Protein AF-A0A3B8P682-F1 (afdb_monomer_lite)

Sequence (96 aa):
MTAPAELSPTLQLACDLIRRPSVTPIDADCQAQMMNRLGAVGFQLEPMRIEDVDNFWATHGDQDGPVLCFAGHTDVVPTGPVQQWQHEPFEALIDA

Radius of gyration: 16.56 Å; chains: 1; bounding box: 50×31×44 Å

Structure (mmCIF, N/CA/C/O backbone):
data_AF-A0A3B8P682-F1
#
_entry.id   AF-A0A3B8P682-F1
#
loop_
_atom_site.group_PDB
_atom_site.id
_atom_site.type_symbol
_atom_site.label_atom_id
_atom_site.label_alt_id
_atom_site.label_comp_id
_atom_site.label_asym_id
_atom_site.label_entity_id
_atom_site.label_seq_id
_atom_site.pdbx_PDB_ins_code
_atom_site.Cartn_x
_atom_site.Cartn_y
_atom_site.Cartn_z
_atom_site.occupancy
_atom_site.B_iso_or_equiv
_atom_site.auth_seq_id
_atom_site.auth_comp_id
_atom_site.auth_asym_id
_atom_site.auth_atom_id
_atom_site.pdbx_PDB_model_num
ATOM 1 N N . MET A 1 1 ? -31.204 12.389 0.618 1.00 38.22 1 MET A N 1
ATOM 2 C CA . MET A 1 1 ? -29.967 11.686 1.011 1.00 38.22 1 MET A CA 1
ATOM 3 C C . MET A 1 1 ? -28.935 12.044 -0.037 1.00 38.22 1 MET A C 1
ATOM 5 O O . MET A 1 1 ? -29.098 11.649 -1.183 1.00 38.22 1 MET A O 1
ATOM 9 N N . THR A 1 2 ? -28.001 12.931 0.291 1.00 38.75 2 THR A N 1
ATOM 10 C CA . THR A 1 2 ? -26.892 13.298 -0.599 1.00 38.75 2 THR A CA 1
ATOM 11 C C . THR A 1 2 ? -26.027 12.062 -0.803 1.00 38.75 2 THR A C 1
ATOM 13 O O . THR A 1 2 ? -25.658 11.417 0.177 1.00 38.75 2 THR A O 1
ATOM 16 N N . ALA A 1 3 ? -25.760 11.698 -2.058 1.00 45.72 3 ALA A N 1
ATOM 17 C CA . ALA A 1 3 ? -24.751 10.690 -2.357 1.00 45.72 3 ALA A CA 1
ATOM 18 C C . ALA A 1 3 ? -23.437 11.102 -1.665 1.00 45.72 3 ALA A C 1
ATOM 20 O O . ALA A 1 3 ? -23.132 12.302 -1.661 1.00 45.72 3 ALA A O 1
ATOM 21 N N . PRO A 1 4 ? -22.696 10.173 -1.038 1.00 56.16 4 PRO A N 1
ATOM 22 C CA . PRO A 1 4 ? -21.381 10.503 -0.508 1.00 56.16 4 PRO A CA 1
ATOM 23 C C . PRO A 1 4 ? -20.534 11.087 -1.644 1.00 56.16 4 PRO A C 1
ATOM 25 O O . PRO A 1 4 ? -20.598 10.603 -2.776 1.00 56.16 4 PRO A O 1
ATOM 28 N N . ALA A 1 5 ? -19.799 12.164 -1.361 1.00 68.38 5 ALA A N 1
ATOM 29 C CA . ALA A 1 5 ? -18.849 12.713 -2.318 1.00 68.38 5 ALA A CA 1
ATOM 30 C C . ALA A 1 5 ? -17.870 11.601 -2.721 1.00 68.38 5 ALA A C 1
ATOM 32 O O . ALA A 1 5 ? -17.340 10.908 -1.851 1.00 68.38 5 ALA A O 1
ATOM 33 N N . GLU A 1 6 ? -17.666 11.399 -4.023 1.00 86.00 6 GLU A N 1
ATOM 34 C CA . GLU A 1 6 ? -16.709 10.397 -4.490 1.00 86.00 6 GLU A CA 1
ATOM 35 C C . GLU A 1 6 ? -15.312 10.738 -3.956 1.00 86.00 6 GLU A C 1
ATOM 37 O O . GLU A 1 6 ? -14.832 11.867 -4.096 1.00 86.00 6 GLU A O 1
ATOM 42 N N . LEU A 1 7 ? -14.663 9.763 -3.314 1.00 92.88 7 LEU A N 1
ATOM 43 C CA . LEU A 1 7 ? -13.296 9.924 -2.834 1.00 92.88 7 LEU A CA 1
ATOM 44 C C . LEU A 1 7 ? -12.355 10.089 -4.031 1.00 92.88 7 LEU A C 1
ATOM 46 O O . LEU A 1 7 ? -12.514 9.438 -5.065 1.00 92.88 7 LEU A O 1
ATOM 50 N N . SER A 1 8 ? -11.323 10.922 -3.879 1.00 95.94 8 SER A N 1
ATOM 51 C CA . SER A 1 8 ? -10.251 10.963 -4.876 1.00 95.94 8 SER A CA 1
ATOM 52 C C . SER A 1 8 ? -9.579 9.583 -4.986 1.00 95.94 8 SER A C 1
ATOM 54 O O . SER A 1 8 ? -9.546 8.841 -4.000 1.00 95.94 8 SER A O 1
ATOM 56 N N . PRO A 1 9 ? -8.973 9.224 -6.134 1.00 95.31 9 PRO A N 1
ATOM 57 C CA . PRO A 1 9 ? -8.317 7.923 -6.291 1.00 95.31 9 PRO A CA 1
ATOM 58 C C . PRO A 1 9 ? -7.243 7.629 -5.233 1.00 95.31 9 PRO A C 1
ATOM 60 O O . PRO A 1 9 ? -7.057 6.471 -4.855 1.00 95.31 9 PRO A O 1
ATOM 63 N N . THR A 1 10 ? -6.552 8.671 -4.756 1.00 96.69 10 THR A N 1
ATOM 64 C CA . THR A 1 10 ? -5.553 8.583 -3.683 1.00 96.69 10 THR A CA 1
ATOM 65 C C . THR A 1 10 ? -6.207 8.305 -2.336 1.00 96.69 10 THR A C 1
ATOM 67 O O . THR A 1 10 ? -5.759 7.418 -1.616 1.00 96.69 10 THR A O 1
ATOM 70 N N . LEU A 1 11 ? -7.280 9.028 -2.005 1.00 97.06 11 LEU A N 1
ATOM 71 C CA . LEU A 1 11 ? -7.987 8.851 -0.739 1.00 97.06 11 LEU A CA 1
ATOM 72 C C . LEU A 1 11 ? -8.691 7.492 -0.681 1.00 97.06 11 LEU A C 1
ATOM 74 O O . LEU A 1 11 ? -8.619 6.814 0.336 1.00 97.06 11 LEU A O 1
ATOM 78 N N . GLN A 1 12 ? -9.272 7.046 -1.798 1.00 96.81 12 GLN A N 1
ATOM 79 C CA . GLN A 1 12 ? -9.833 5.704 -1.915 1.00 96.81 12 GLN A CA 1
ATOM 80 C C . GLN A 1 12 ? -8.772 4.628 -1.652 1.00 96.81 12 GLN A C 1
ATOM 82 O O . GLN A 1 12 ? -9.012 3.728 -0.855 1.00 96.81 12 GLN A O 1
ATOM 87 N N . LEU A 1 13 ? -7.586 4.733 -2.271 1.00 97.75 13 LEU A N 1
ATOM 88 C CA . LEU A 1 13 ? -6.499 3.775 -2.040 1.00 97.75 13 LEU A CA 1
ATOM 89 C C . LEU A 1 13 ? -6.034 3.787 -0.578 1.00 97.75 13 LEU A C 1
ATOM 91 O O . LEU A 1 13 ? -5.828 2.723 -0.006 1.00 97.75 13 LEU A O 1
ATOM 95 N N . ALA A 1 14 ? -5.901 4.967 0.032 1.00 98.19 14 ALA A N 1
ATOM 96 C CA . ALA A 1 14 ? -5.539 5.078 1.441 1.00 98.19 14 ALA A CA 1
ATOM 97 C C . ALA A 1 14 ? -6.575 4.390 2.344 1.00 98.19 14 ALA A C 1
ATOM 99 O O . ALA A 1 14 ? -6.202 3.591 3.198 1.00 98.19 14 ALA A O 1
ATOM 100 N N . CYS A 1 15 ? -7.871 4.629 2.119 1.00 97.69 15 CYS A N 1
ATOM 101 C CA . CYS A 1 15 ? -8.934 3.968 2.872 1.00 97.69 15 CYS A CA 1
ATOM 102 C C . CYS A 1 15 ? -8.936 2.446 2.672 1.00 97.69 15 CYS A C 1
ATOM 104 O O . CYS A 1 15 ? -9.108 1.707 3.637 1.00 97.69 15 CYS A O 1
ATOM 106 N N . ASP A 1 16 ? -8.738 1.967 1.442 1.00 97.88 16 ASP A N 1
ATOM 107 C CA . ASP A 1 16 ? -8.680 0.531 1.151 1.00 97.88 16 ASP A CA 1
ATOM 108 C C . ASP A 1 16 ? -7.496 -0.154 1.848 1.00 97.88 16 ASP A C 1
ATOM 110 O O . ASP A 1 16 ? -7.624 -1.301 2.272 1.00 97.88 16 ASP A O 1
ATOM 114 N N . LEU A 1 17 ? -6.358 0.540 1.973 1.00 98.56 17 LEU A N 1
ATOM 115 C CA . LEU A 1 17 ? -5.184 0.041 2.689 1.00 98.56 17 LEU A CA 1
ATOM 116 C C . LEU A 1 17 ? -5.391 0.068 4.209 1.00 98.56 17 LEU A C 1
ATOM 118 O O . LEU A 1 17 ? -5.118 -0.927 4.865 1.00 98.56 17 LEU A O 1
ATOM 122 N N . ILE A 1 18 ? -5.952 1.147 4.771 1.00 98.56 18 ILE A N 1
ATOM 123 C CA . ILE A 1 18 ? -6.249 1.247 6.215 1.00 98.56 18 ILE A CA 1
ATOM 124 C C . ILE A 1 18 ? -7.237 0.162 6.666 1.00 98.56 18 ILE A C 1
ATOM 126 O O . ILE A 1 18 ? -7.150 -0.320 7.790 1.00 98.56 18 ILE A O 1
ATOM 130 N N . ARG A 1 19 ? -8.165 -0.264 5.800 1.00 98.19 19 ARG A N 1
ATOM 131 C CA . ARG A 1 19 ? -9.135 -1.327 6.126 1.00 98.19 19 ARG A CA 1
ATOM 132 C C . ARG A 1 19 ? -8.536 -2.722 6.260 1.00 98.19 19 ARG A C 1
ATOM 134 O O . ARG A 1 19 ? -9.243 -3.660 6.630 1.00 98.19 19 ARG A O 1
ATOM 141 N N . ARG A 1 20 ? -7.254 -2.880 5.952 1.00 98.31 20 ARG A N 1
ATOM 142 C CA . ARG A 1 20 ? -6.541 -4.148 6.046 1.00 98.31 20 ARG A CA 1
ATOM 143 C C . ARG A 1 20 ? -5.772 -4.160 7.365 1.00 98.31 20 ARG A C 1
ATOM 145 O O . ARG A 1 20 ? -4.890 -3.326 7.546 1.00 98.31 20 ARG A O 1
ATOM 152 N N . PRO A 1 21 ? -6.078 -5.079 8.297 1.00 97.81 21 PRO A N 1
ATOM 153 C CA . PRO A 1 21 ? -5.380 -5.169 9.575 1.00 97.81 21 PRO A CA 1
ATOM 154 C C . PRO A 1 21 ? -3.998 -5.821 9.393 1.00 97.81 21 PRO A C 1
ATOM 156 O O . PRO A 1 21 ? -3.759 -6.939 9.850 1.00 97.81 21 PRO A O 1
ATOM 159 N N . SER A 1 22 ? -3.092 -5.132 8.700 1.00 98.19 22 SER A N 1
ATOM 160 C CA . SER A 1 22 ? -1.744 -5.583 8.343 1.00 98.19 22 SER A CA 1
ATOM 161 C C . SER A 1 22 ? -0.767 -5.500 9.523 1.00 98.19 22 SER A C 1
ATOM 163 O O . SER A 1 22 ? 0.288 -4.885 9.448 1.00 98.19 22 SER A O 1
ATOM 165 N N . VAL A 1 23 ? -1.112 -6.068 10.679 1.00 97.81 23 VAL A N 1
ATOM 166 C CA . VAL A 1 23 ? -0.198 -6.050 11.833 1.00 97.81 23 VAL A CA 1
ATOM 167 C C . VAL A 1 23 ? 1.018 -6.932 11.539 1.00 97.81 23 VAL A C 1
ATOM 169 O O . VAL A 1 23 ? 0.844 -8.088 11.152 1.00 97.81 23 VAL A O 1
ATOM 172 N N . THR A 1 24 ? 2.237 -6.417 11.744 1.00 95.88 24 THR A N 1
ATOM 173 C CA . THR A 1 24 ? 3.498 -7.128 11.453 1.00 95.88 24 THR A CA 1
ATOM 174 C C . THR A 1 24 ? 3.469 -8.590 11.945 1.00 95.88 24 THR A C 1
ATOM 176 O O . THR A 1 24 ? 3.124 -8.820 13.110 1.00 95.88 24 THR A O 1
ATOM 179 N N . PRO A 1 25 ? 3.860 -9.591 11.124 1.00 95.12 25 PRO A N 1
ATOM 180 C CA . PRO A 1 25 ? 4.395 -9.508 9.755 1.00 95.12 25 PRO A CA 1
ATOM 181 C C . PRO A 1 25 ? 3.330 -9.674 8.647 1.00 95.12 25 PRO A C 1
ATOM 183 O O . PRO A 1 25 ? 3.661 -9.995 7.509 1.00 95.12 25 PRO A O 1
ATOM 186 N N . ILE A 1 26 ? 2.045 -9.533 8.972 1.00 96.06 26 ILE A N 1
ATOM 187 C CA . ILE A 1 26 ? 0.936 -9.861 8.071 1.00 96.06 26 ILE A CA 1
ATOM 188 C C . ILE A 1 26 ? 0.714 -8.718 7.074 1.00 96.06 26 ILE A C 1
ATOM 190 O O . ILE A 1 26 ? 0.403 -7.604 7.478 1.00 96.06 26 ILE A O 1
ATOM 194 N N . ASP A 1 27 ? 0.784 -9.000 5.770 1.00 97.69 27 ASP A N 1
ATOM 195 C CA . ASP A 1 27 ? 0.526 -7.994 4.726 1.00 97.69 27 ASP A CA 1
ATOM 196 C C . ASP A 1 27 ? -0.964 -7.634 4.563 1.00 97.69 27 ASP A C 1
ATOM 198 O O . ASP A 1 27 ? -1.302 -6.521 4.167 1.00 97.69 27 ASP A O 1
ATOM 202 N N . ALA A 1 28 ? -1.869 -8.576 4.857 1.00 97.88 28 ALA A N 1
ATOM 203 C CA . ALA A 1 28 ? -3.318 -8.432 4.657 1.00 97.88 28 ALA A CA 1
ATOM 204 C C . ALA A 1 28 ? -3.697 -7.997 3.216 1.00 97.88 28 ALA A C 1
ATOM 206 O O . ALA A 1 28 ? -4.574 -7.155 2.989 1.00 97.88 28 ALA A O 1
ATOM 207 N N . ASP A 1 29 ? -3.020 -8.595 2.228 1.00 97.75 29 ASP A N 1
ATOM 208 C CA . ASP A 1 29 ? -3.176 -8.381 0.783 1.00 97.75 29 ASP A CA 1
ATOM 209 C C . ASP A 1 29 ? -2.869 -6.943 0.296 1.00 97.75 29 ASP A C 1
ATOM 211 O O . ASP A 1 29 ? -3.205 -6.593 -0.847 1.00 97.75 29 ASP A O 1
ATOM 215 N N . CYS A 1 30 ? -2.292 -6.077 1.138 1.00 98.62 30 CYS A N 1
ATOM 216 C CA . CYS A 1 30 ? -1.911 -4.709 0.776 1.00 98.62 30 CYS A CA 1
ATOM 217 C C . CYS A 1 30 ? -1.007 -4.696 -0.464 1.00 98.62 30 CYS A C 1
ATOM 219 O O . CYS A 1 30 ? -1.283 -3.980 -1.433 1.00 98.62 30 CYS A O 1
ATOM 221 N N . GLN A 1 31 ? 0.029 -5.536 -0.481 1.00 98.44 31 GLN A N 1
ATOM 222 C CA . GLN A 1 31 ? 0.963 -5.634 -1.600 1.00 98.44 31 GLN A CA 1
ATOM 223 C C . GLN A 1 31 ? 0.284 -6.161 -2.858 1.00 98.44 31 GLN A C 1
ATOM 225 O O . GLN A 1 31 ? 0.548 -5.648 -3.943 1.00 98.44 31 GLN A O 1
ATOM 230 N N . ALA A 1 32 ? -0.652 -7.107 -2.742 1.00 98.06 32 ALA A N 1
ATOM 231 C CA . ALA A 1 32 ? -1.426 -7.580 -3.888 1.00 98.06 32 ALA A CA 1
ATOM 232 C C . ALA A 1 32 ? -2.241 -6.440 -4.533 1.00 98.06 32 ALA A C 1
ATOM 234 O O . ALA A 1 32 ? -2.258 -6.302 -5.758 1.00 98.06 32 ALA A O 1
ATOM 235 N N . GLN A 1 33 ? -2.866 -5.565 -3.733 1.00 98.19 33 GLN A N 1
ATOM 236 C CA . GLN A 1 33 ? -3.575 -4.388 -4.254 1.00 98.19 33 GLN A CA 1
ATOM 237 C C . GLN A 1 33 ? -2.629 -3.398 -4.943 1.00 98.19 33 GLN A C 1
ATOM 239 O O . GLN A 1 33 ? -2.955 -2.884 -6.019 1.00 98.19 33 GLN A O 1
ATOM 244 N N . MET A 1 34 ? -1.472 -3.128 -4.336 1.00 98.38 34 MET A N 1
ATOM 245 C CA . MET A 1 34 ? -0.465 -2.222 -4.893 1.00 98.38 34 MET A CA 1
ATOM 246 C C . MET A 1 34 ? 0.100 -2.762 -6.209 1.00 98.38 34 MET A C 1
ATOM 248 O O . MET A 1 34 ? 0.104 -2.048 -7.212 1.00 98.38 34 MET A O 1
ATOM 252 N N . MET A 1 35 ? 0.492 -4.036 -6.235 1.00 98.50 35 MET A N 1
ATOM 253 C CA . MET A 1 35 ? 0.998 -4.725 -7.420 1.00 98.50 35 MET A CA 1
ATOM 254 C C . MET A 1 35 ? -0.027 -4.732 -8.556 1.00 98.50 35 MET A C 1
ATOM 256 O O . MET A 1 35 ? 0.324 -4.390 -9.680 1.00 98.50 35 MET A O 1
ATOM 260 N N . ASN A 1 36 ? -1.306 -5.007 -8.277 1.00 98.25 36 ASN A N 1
ATOM 261 C CA . ASN A 1 36 ? -2.360 -4.954 -9.296 1.00 98.25 36 ASN A CA 1
ATOM 262 C C . ASN A 1 36 ? -2.481 -3.562 -9.940 1.00 98.25 36 ASN A C 1
ATOM 264 O O . ASN A 1 36 ? -2.609 -3.449 -11.159 1.00 98.25 36 ASN A O 1
ATOM 268 N N . ARG A 1 37 ? -2.412 -2.492 -9.137 1.00 98.06 37 ARG A N 1
ATOM 269 C CA . ARG A 1 37 ? -2.464 -1.111 -9.646 1.00 98.06 37 ARG A CA 1
ATOM 270 C C . ARG A 1 37 ? -1.223 -0.740 -10.455 1.00 98.06 37 ARG A C 1
ATOM 272 O O . ARG A 1 37 ? -1.360 -0.119 -11.504 1.00 98.06 37 ARG A O 1
ATOM 279 N N . LEU A 1 38 ? -0.037 -1.117 -9.984 1.00 98.56 38 LEU A N 1
ATOM 280 C CA . LEU A 1 38 ? 1.230 -0.841 -10.666 1.00 98.56 38 LEU A CA 1
ATOM 281 C C . LEU A 1 38 ? 1.347 -1.629 -11.980 1.00 98.56 38 LEU A C 1
ATOM 283 O O . LEU A 1 38 ? 1.694 -1.059 -13.013 1.00 98.56 38 LEU A O 1
ATOM 287 N N . GLY A 1 39 ? 0.980 -2.912 -11.976 1.00 98.44 39 GLY A N 1
ATOM 288 C CA . GLY A 1 39 ? 0.966 -3.752 -13.175 1.00 98.44 39 GLY A CA 1
ATOM 289 C C . GLY A 1 39 ? 0.004 -3.233 -14.247 1.00 98.44 39 GLY A C 1
ATOM 290 O O . GLY A 1 39 ? 0.341 -3.234 -15.429 1.00 98.44 39 GLY A O 1
ATOM 291 N N . ALA A 1 40 ? -1.153 -2.691 -13.847 1.00 98.31 40 ALA A N 1
ATOM 292 C CA . ALA A 1 40 ? -2.113 -2.084 -14.773 1.00 98.31 40 ALA A CA 1
ATOM 293 C C . ALA A 1 40 ? -1.561 -0.860 -15.531 1.00 98.31 40 ALA A C 1
ATOM 295 O O . ALA A 1 40 ? -2.091 -0.512 -16.585 1.00 98.31 40 ALA A O 1
ATOM 296 N N . VAL A 1 41 ? -0.501 -0.222 -15.022 1.00 97.88 41 VAL A N 1
ATOM 297 C CA . VAL A 1 41 ? 0.179 0.912 -15.672 1.00 97.88 41 VAL A CA 1
ATOM 298 C C . VAL A 1 41 ? 1.583 0.555 -16.174 1.00 97.88 41 VAL A C 1
ATOM 300 O O . VAL A 1 41 ? 2.385 1.444 -16.436 1.00 97.88 41 VAL A O 1
ATOM 303 N N . GLY A 1 42 ? 1.871 -0.739 -16.347 1.00 97.69 42 GLY A N 1
ATOM 304 C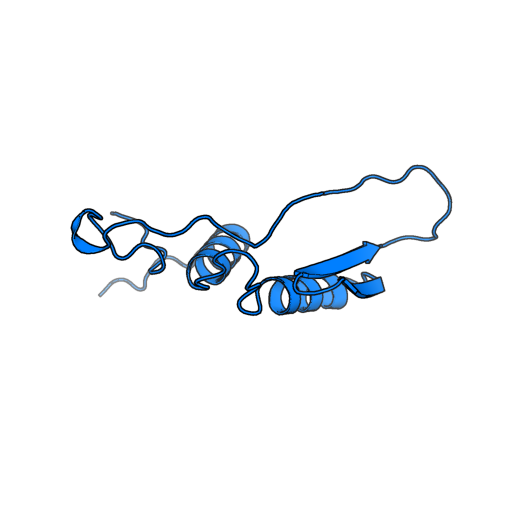 CA . GLY A 1 42 ? 3.057 -1.221 -17.059 1.00 97.69 42 GLY A CA 1
ATOM 305 C C . GLY A 1 42 ? 4.293 -1.482 -16.199 1.00 97.69 42 GLY A C 1
ATOM 306 O O . GLY A 1 42 ? 5.370 -1.684 -16.757 1.00 97.69 42 GLY A O 1
ATOM 307 N N . PHE A 1 43 ? 4.182 -1.484 -14.866 1.00 98.25 43 PHE A N 1
ATOM 308 C CA . PHE A 1 43 ? 5.307 -1.898 -14.025 1.00 98.25 43 PHE A CA 1
ATOM 309 C C . PHE A 1 43 ? 5.565 -3.405 -14.160 1.00 98.25 43 PHE A C 1
ATOM 311 O O . PHE A 1 43 ? 4.638 -4.215 -14.128 1.00 98.25 43 PHE A O 1
ATOM 318 N N . GLN A 1 44 ? 6.840 -3.776 -14.250 1.00 97.69 44 GLN A N 1
ATOM 319 C CA . GLN A 1 44 ? 7.335 -5.131 -14.023 1.00 97.69 44 GLN A CA 1
ATOM 320 C C . GLN A 1 44 ? 7.307 -5.401 -12.517 1.00 97.69 44 GLN A C 1
ATOM 322 O O . GLN A 1 44 ? 7.783 -4.570 -11.741 1.00 97.69 44 GLN A O 1
ATOM 327 N N . LEU A 1 45 ? 6.748 -6.537 -12.106 1.00 98.44 45 LEU A N 1
ATOM 328 C CA . LEU A 1 45 ? 6.513 -6.874 -10.703 1.00 98.44 45 LEU A CA 1
ATOM 329 C C . LEU A 1 45 ? 7.337 -8.101 -10.315 1.00 98.44 45 LEU A C 1
ATOM 331 O O . LEU A 1 45 ? 7.222 -9.149 -10.948 1.00 98.44 45 LEU A O 1
ATOM 335 N N . GLU A 1 46 ? 8.115 -7.980 -9.247 1.00 98.25 46 GLU A N 1
ATOM 336 C CA . GLU A 1 46 ? 8.912 -9.055 -8.660 1.00 98.25 46 GLU A CA 1
ATOM 337 C C . GLU A 1 46 ? 8.507 -9.243 -7.187 1.00 98.25 46 GLU A C 1
ATOM 339 O O . GLU A 1 46 ? 8.984 -8.516 -6.311 1.00 98.25 46 GLU A O 1
ATOM 344 N N . PRO A 1 47 ? 7.591 -10.182 -6.886 1.00 98.12 47 PRO A N 1
ATOM 345 C CA . PRO A 1 47 ? 7.268 -10.556 -5.512 1.00 98.12 47 PRO A CA 1
ATOM 346 C C . PRO A 1 47 ? 8.454 -11.263 -4.841 1.00 98.12 47 PRO A C 1
ATOM 348 O O . PRO A 1 47 ? 9.054 -12.170 -5.416 1.00 98.12 47 PRO A O 1
ATOM 351 N N . MET A 1 48 ? 8.758 -10.886 -3.602 1.00 97.94 48 MET A N 1
ATOM 352 C CA . MET A 1 48 ? 9.897 -11.373 -2.823 1.00 97.94 48 MET A CA 1
ATOM 353 C C . MET A 1 48 ? 9.458 -11.738 -1.400 1.00 97.94 48 MET A C 1
ATOM 355 O O . MET A 1 48 ? 9.422 -10.904 -0.494 1.00 97.94 48 MET A O 1
ATOM 359 N N . ARG A 1 49 ? 9.149 -13.016 -1.184 1.00 96.62 49 ARG A N 1
ATOM 360 C CA . ARG A 1 49 ? 8.903 -13.568 0.153 1.00 96.62 49 ARG A CA 1
ATOM 361 C C . ARG A 1 49 ? 10.235 -13.913 0.817 1.00 96.62 49 ARG A C 1
ATOM 363 O O . ARG A 1 49 ? 10.977 -14.741 0.288 1.00 96.62 49 ARG A O 1
ATOM 370 N N . ILE A 1 50 ? 10.519 -13.323 1.977 1.00 97.06 50 ILE A N 1
ATOM 371 C CA . ILE A 1 50 ? 11.704 -13.636 2.787 1.00 97.06 50 ILE A CA 1
ATOM 372 C C . ILE A 1 50 ? 11.218 -14.022 4.179 1.00 97.06 50 ILE A C 1
ATOM 374 O O . ILE A 1 50 ? 10.641 -13.198 4.882 1.00 97.06 50 ILE A O 1
ATOM 378 N N . GLU A 1 51 ? 11.448 -15.279 4.561 1.00 95.62 51 GLU A N 1
ATOM 379 C CA . GLU A 1 51 ? 10.905 -15.854 5.797 1.00 95.62 51 GLU A CA 1
ATOM 380 C C . GLU A 1 51 ? 9.389 -15.595 5.908 1.00 95.62 51 GLU A C 1
ATOM 382 O O . GLU A 1 51 ? 8.619 -16.011 5.034 1.00 95.62 51 GLU A O 1
ATOM 387 N N . ASP A 1 52 ? 8.976 -14.886 6.962 1.00 94.69 52 ASP A N 1
ATOM 388 C CA . ASP A 1 52 ? 7.585 -14.588 7.260 1.00 94.69 52 ASP A CA 1
ATOM 389 C C . ASP A 1 52 ? 7.093 -13.244 6.696 1.00 94.69 52 ASP A C 1
ATOM 391 O O . ASP A 1 52 ? 5.936 -12.881 6.924 1.00 94.69 52 ASP A O 1
ATOM 395 N N . VAL A 1 53 ? 7.921 -12.534 5.919 1.00 96.56 53 VAL A N 1
ATOM 396 C CA . VAL A 1 53 ? 7.642 -11.181 5.415 1.00 96.56 53 VAL A CA 1
ATOM 397 C C . VAL A 1 53 ? 7.461 -11.168 3.895 1.00 96.56 53 VAL A C 1
ATOM 399 O O . VAL A 1 53 ? 8.308 -11.652 3.136 1.00 96.56 53 VAL A O 1
ATOM 402 N N . ASP A 1 54 ? 6.351 -10.580 3.450 1.00 97.56 54 ASP A N 1
ATOM 403 C CA . ASP A 1 54 ? 6.090 -10.294 2.040 1.00 97.56 54 ASP A CA 1
ATOM 404 C C . ASP A 1 54 ? 6.762 -8.981 1.644 1.00 97.56 54 ASP A C 1
ATOM 406 O O . ASP A 1 54 ? 6.684 -7.990 2.368 1.00 97.56 54 ASP A O 1
ATOM 410 N N . ASN A 1 55 ? 7.418 -8.967 0.489 1.00 98.25 55 ASN A N 1
ATOM 411 C CA . ASN A 1 55 ? 7.964 -7.768 -0.134 1.00 98.25 55 ASN A CA 1
ATOM 412 C C . ASN A 1 55 ? 7.666 -7.829 -1.634 1.00 98.25 55 ASN A C 1
ATOM 414 O O . ASN A 1 55 ? 7.434 -8.905 -2.191 1.00 98.25 55 ASN A O 1
ATOM 418 N N . PHE A 1 56 ? 7.764 -6.700 -2.329 1.00 98.50 56 PHE A N 1
ATOM 419 C CA . PHE A 1 56 ? 7.827 -6.699 -3.786 1.00 98.50 56 PHE A CA 1
ATOM 420 C C . PHE A 1 56 ? 8.722 -5.573 -4.294 1.00 98.50 56 PHE A C 1
ATOM 422 O O . PHE A 1 56 ? 8.860 -4.523 -3.666 1.00 98.50 56 PHE A O 1
ATOM 429 N N . TRP A 1 57 ? 9.311 -5.796 -5.462 1.00 98.31 57 TRP A N 1
ATOM 430 C CA . TRP A 1 57 ? 10.032 -4.795 -6.227 1.00 98.31 57 TRP A CA 1
ATOM 431 C C . TRP A 1 57 ? 9.263 -4.527 -7.518 1.00 98.31 57 TRP A C 1
ATOM 433 O O . TRP A 1 57 ? 8.938 -5.450 -8.262 1.00 98.31 5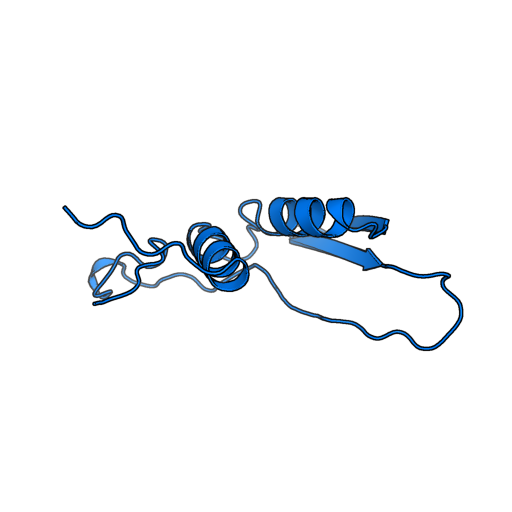7 TRP A O 1
ATOM 443 N N . ALA A 1 58 ? 8.913 -3.265 -7.765 1.00 98.25 58 ALA A N 1
ATOM 444 C CA . ALA A 1 58 ? 8.191 -2.858 -8.965 1.00 98.25 58 ALA A CA 1
ATOM 445 C C . ALA A 1 58 ? 9.019 -1.844 -9.752 1.00 98.25 58 ALA A C 1
ATOM 447 O O . ALA A 1 58 ? 9.411 -0.808 -9.216 1.00 98.25 58 ALA A O 1
ATOM 448 N N . THR A 1 59 ? 9.253 -2.115 -11.035 1.00 97.12 59 THR A N 1
ATOM 449 C CA . THR A 1 59 ? 10.071 -1.258 -11.909 1.00 97.12 59 THR A CA 1
ATOM 450 C C . THR A 1 59 ? 9.335 -0.865 -13.177 1.00 97.12 59 THR A C 1
ATOM 452 O O . THR A 1 59 ? 8.499 -1.610 -13.676 1.00 97.12 59 THR A O 1
ATOM 455 N N . HIS A 1 60 ? 9.644 0.314 -13.713 1.00 96.25 60 HIS A N 1
ATOM 456 C CA . HIS A 1 60 ? 9.080 0.813 -14.964 1.00 96.25 60 HIS A CA 1
ATOM 457 C C . HIS A 1 60 ? 10.138 1.625 -15.726 1.00 96.25 60 HIS A C 1
ATOM 459 O O . HIS A 1 60 ? 10.793 2.481 -15.131 1.00 96.25 60 HIS A O 1
ATOM 465 N N . GLY A 1 61 ? 10.277 1.387 -17.035 1.00 93.50 61 GLY A N 1
ATOM 466 C CA . GLY A 1 61 ? 11.277 2.015 -17.913 1.00 93.50 61 GLY A CA 1
ATOM 467 C C . GLY A 1 61 ? 12.329 1.033 -18.446 1.00 93.50 61 GLY A C 1
ATOM 468 O O . GLY A 1 61 ? 12.311 -0.150 -18.113 1.00 93.50 61 GLY A O 1
ATOM 469 N N . ASP A 1 62 ? 13.259 1.538 -19.258 1.00 86.38 62 ASP A N 1
ATOM 470 C CA . ASP A 1 62 ? 14.170 0.726 -20.089 1.00 86.38 62 ASP A CA 1
ATOM 471 C C . ASP A 1 62 ? 15.425 0.216 -19.350 1.00 86.38 62 ASP A C 1
ATOM 473 O O . ASP A 1 62 ? 16.391 -0.201 -19.977 1.00 86.38 62 ASP A O 1
ATOM 477 N N . GLN A 1 63 ? 15.428 0.263 -18.012 1.00 80.75 63 GLN A N 1
ATOM 478 C CA . GLN A 1 63 ? 16.536 -0.141 -17.124 1.00 80.75 63 GLN A CA 1
ATOM 479 C C . GLN A 1 63 ? 17.886 0.581 -17.343 1.00 80.75 63 GLN A C 1
ATOM 481 O O . GLN A 1 63 ? 18.834 0.333 -16.600 1.00 80.75 63 GLN A O 1
ATOM 486 N N . ASP A 1 64 ? 17.949 1.538 -18.271 1.00 86.31 64 ASP A N 1
ATOM 487 C CA . ASP A 1 64 ? 19.093 2.412 -18.519 1.00 86.31 64 ASP A CA 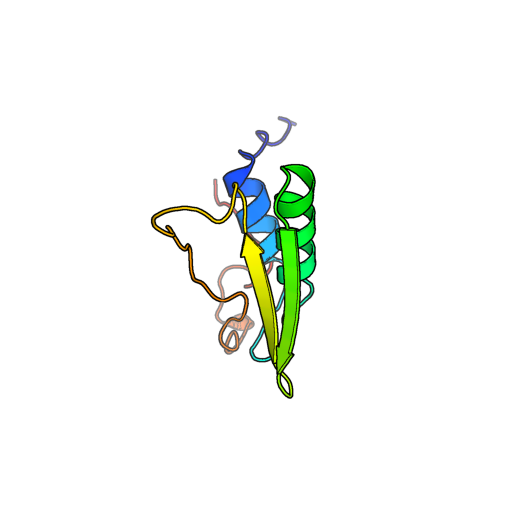1
ATOM 488 C C . ASP A 1 64 ? 18.894 3.785 -17.853 1.00 86.31 64 ASP A C 1
ATOM 490 O O . ASP A 1 64 ? 18.014 4.562 -18.226 1.00 86.31 64 ASP A O 1
ATOM 494 N N . GLY A 1 65 ? 19.742 4.114 -16.872 1.00 88.56 65 GLY A N 1
ATOM 495 C CA . GLY A 1 65 ? 19.797 5.442 -16.253 1.00 88.56 65 GLY A CA 1
ATOM 496 C C . GLY A 1 65 ? 19.608 5.456 -14.730 1.00 88.56 65 GLY A C 1
ATOM 497 O O . GLY A 1 65 ? 19.699 4.422 -14.069 1.00 88.56 65 GLY A O 1
ATOM 498 N N . PRO A 1 66 ? 19.414 6.648 -14.136 1.00 94.25 66 PRO A N 1
ATOM 499 C CA . PRO A 1 66 ? 19.250 6.783 -12.694 1.00 94.25 66 PRO A CA 1
ATOM 500 C C . PRO A 1 66 ? 17.913 6.198 -12.225 1.00 94.25 66 PRO A C 1
ATOM 502 O O . PRO A 1 66 ? 16.871 6.425 -12.835 1.00 94.25 66 PRO A O 1
ATOM 505 N N . VAL A 1 67 ? 17.938 5.498 -11.090 1.00 95.56 67 VAL A N 1
ATOM 506 C CA . VAL A 1 67 ? 16.744 4.912 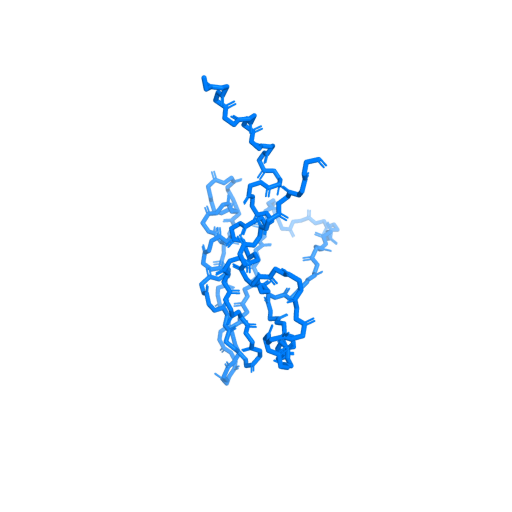-10.469 1.00 95.56 67 VAL A CA 1
ATOM 507 C C . VAL A 1 67 ? 16.174 5.873 -9.428 1.00 95.56 67 VAL A C 1
ATOM 509 O O . VAL A 1 67 ? 16.846 6.213 -8.454 1.00 95.56 67 VAL A O 1
ATOM 512 N N . LEU A 1 68 ? 14.914 6.273 -9.608 1.00 96.62 68 LEU A N 1
ATOM 513 C CA . LEU A 1 68 ? 14.104 6.879 -8.553 1.00 96.62 68 LEU A CA 1
ATOM 514 C C . LEU A 1 68 ? 13.263 5.780 -7.894 1.00 96.62 68 LEU A C 1
ATOM 516 O O . LEU A 1 68 ? 12.466 5.132 -8.567 1.00 96.62 68 LEU A O 1
ATOM 520 N N . CYS A 1 69 ? 13.429 5.583 -6.586 1.00 97.38 69 CYS A N 1
ATOM 521 C CA . CYS A 1 69 ? 12.726 4.552 -5.824 1.00 97.38 69 CYS A CA 1
ATOM 522 C C . CYS A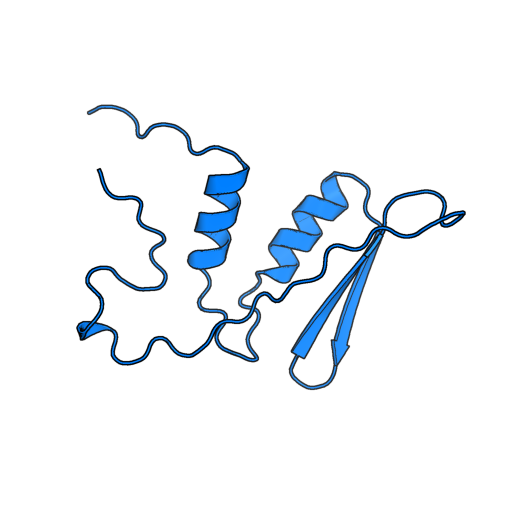 1 69 ? 11.815 5.177 -4.760 1.00 97.38 69 CYS A C 1
ATOM 524 O O . CYS A 1 69 ? 12.263 6.004 -3.963 1.00 97.38 69 CYS A O 1
ATOM 526 N N . PHE A 1 70 ? 10.553 4.742 -4.730 1.00 98.50 70 PHE A N 1
ATOM 527 C CA . PHE A 1 70 ? 9.656 4.951 -3.596 1.00 98.50 70 PHE A CA 1
ATOM 528 C C . PHE A 1 70 ? 9.710 3.710 -2.705 1.00 98.50 70 PHE A C 1
ATOM 530 O O . PHE A 1 70 ? 9.333 2.625 -3.141 1.00 98.50 70 PHE A O 1
ATOM 537 N N . ALA A 1 71 ? 10.171 3.879 -1.467 1.00 98.25 71 ALA A N 1
ATOM 538 C CA . ALA A 1 71 ? 10.229 2.814 -0.473 1.00 98.25 71 ALA A CA 1
ATOM 539 C C . ALA A 1 71 ? 9.231 3.086 0.656 1.00 98.25 71 ALA A C 1
ATOM 541 O O . ALA A 1 71 ? 9.058 4.229 1.083 1.00 98.25 71 ALA A O 1
ATOM 542 N N . GLY A 1 72 ? 8.586 2.031 1.140 1.00 97.88 72 GLY A N 1
ATOM 543 C CA . GLY A 1 72 ? 7.609 2.081 2.219 1.00 97.88 72 GLY A CA 1
ATOM 544 C C . GLY A 1 72 ? 7.332 0.682 2.757 1.00 97.88 72 GLY A C 1
ATOM 545 O O . GLY A 1 72 ? 7.955 -0.284 2.322 1.00 97.88 72 GLY A O 1
ATOM 546 N N . HIS A 1 73 ? 6.401 0.586 3.695 1.00 98.38 73 HIS A N 1
ATOM 547 C CA . HIS A 1 73 ? 5.986 -0.668 4.312 1.00 98.38 73 HIS A CA 1
ATOM 548 C C . HIS A 1 73 ? 4.456 -0.706 4.405 1.00 98.38 73 HIS A C 1
ATOM 550 O O . HIS A 1 73 ? 3.813 0.345 4.465 1.00 98.38 73 HIS A O 1
ATOM 556 N N . THR A 1 74 ? 3.872 -1.902 4.346 1.00 98.38 74 THR A N 1
ATOM 557 C CA . THR A 1 74 ? 2.415 -2.099 4.436 1.00 98.38 74 THR A CA 1
ATOM 558 C C . THR A 1 74 ? 1.962 -2.471 5.835 1.00 98.38 74 THR A C 1
ATOM 560 O O . THR A 1 74 ? 0.785 -2.309 6.157 1.00 98.38 74 THR A O 1
ATOM 563 N N . ASP A 1 75 ? 2.876 -2.966 6.663 1.00 97.88 75 ASP A N 1
ATOM 564 C CA . ASP A 1 75 ? 2.568 -3.405 8.004 1.00 97.88 75 ASP A CA 1
ATOM 565 C C . ASP A 1 75 ? 2.405 -2.231 8.974 1.00 97.88 75 ASP A C 1
ATOM 567 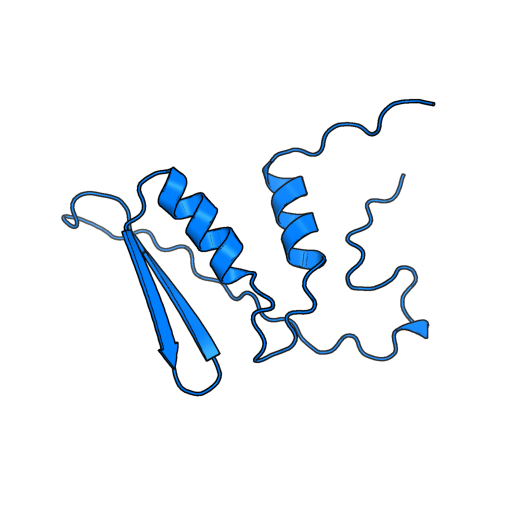O O . ASP A 1 75 ? 2.968 -1.146 8.802 1.00 97.88 75 ASP A O 1
ATOM 571 N N . VAL A 1 76 ? 1.623 -2.464 10.021 1.00 98.56 76 VAL A N 1
ATOM 572 C CA . VAL A 1 76 ? 1.377 -1.519 11.108 1.00 98.56 76 VAL A CA 1
ATOM 573 C C . VAL A 1 76 ? 1.618 -2.176 12.463 1.00 98.56 76 VAL A C 1
ATOM 575 O O . VAL A 1 76 ? 1.638 -3.397 12.616 1.00 98.56 76 VAL A O 1
ATOM 578 N N . VAL A 1 77 ? 1.778 -1.348 13.491 1.00 98.31 77 VAL A N 1
ATOM 579 C CA . VAL A 1 77 ? 1.870 -1.822 14.875 1.00 98.31 77 VAL A CA 1
ATOM 580 C C . VAL A 1 77 ? 0.513 -2.338 15.384 1.00 98.31 77 VAL A C 1
ATOM 582 O O . VAL A 1 77 ? -0.532 -1.938 14.864 1.00 98.31 77 VAL A O 1
ATOM 585 N N . PRO A 1 78 ? 0.484 -3.185 16.433 1.00 98.06 78 PRO A N 1
ATOM 586 C CA . PRO A 1 78 ? -0.763 -3.560 17.092 1.00 98.06 78 PRO A CA 1
ATOM 587 C C . PRO A 1 78 ? -1.565 -2.334 17.553 1.00 98.06 78 PRO A C 1
ATOM 589 O O . PRO A 1 78 ? -1.002 -1.361 18.051 1.00 98.06 78 PRO A O 1
ATOM 592 N N . THR A 1 79 ? -2.893 -2.411 17.470 1.00 97.81 79 THR A N 1
ATOM 593 C CA . THR A 1 79 ? -3.821 -1.294 17.747 1.00 97.81 79 THR A CA 1
ATOM 594 C C . THR A 1 79 ? -3.834 -0.819 19.201 1.00 97.81 79 THR A C 1
ATOM 596 O O . THR A 1 79 ? -4.412 0.222 19.509 1.00 97.81 79 THR A O 1
ATOM 599 N N . GLY A 1 80 ? -3.283 -1.609 20.125 1.00 97.62 80 GLY A N 1
ATOM 600 C CA . GLY A 1 80 ? -3.590 -1.474 21.547 1.00 97.62 80 GLY A CA 1
ATOM 601 C C . GLY A 1 80 ? -5.065 -1.798 21.846 1.00 97.62 80 GLY A C 1
ATOM 602 O O . GLY A 1 80 ? -5.729 -2.461 21.040 1.00 97.62 80 GLY A O 1
ATOM 603 N N . PRO A 1 81 ? -5.595 -1.369 23.005 1.00 98.00 81 PRO A N 1
ATOM 604 C CA . PRO A 1 81 ? -6.982 -1.629 23.384 1.00 98.00 81 PRO A CA 1
ATOM 605 C C . PRO A 1 81 ? -7.968 -0.895 22.463 1.00 98.00 81 PRO A C 1
ATOM 607 O O . PRO A 1 81 ? -8.079 0.328 22.519 1.00 98.00 81 PRO A O 1
ATOM 610 N N . VAL A 1 82 ? -8.721 -1.641 21.649 1.00 97.19 82 VAL A N 1
ATOM 611 C CA . VAL A 1 82 ? -9.686 -1.090 20.673 1.00 97.19 82 VAL A CA 1
ATOM 612 C C . VAL A 1 82 ? -10.715 -0.170 21.338 1.00 97.19 82 VAL A C 1
ATOM 614 O O . VAL A 1 82 ? -11.069 0.861 20.787 1.00 97.19 82 VAL A O 1
ATOM 617 N N . GLN A 1 83 ? -11.112 -0.456 22.580 1.00 97.44 83 GLN A N 1
ATOM 618 C CA . GLN A 1 83 ? -12.087 0.351 23.327 1.00 97.44 83 GLN A CA 1
ATOM 619 C C . GLN A 1 83 ? -11.583 1.762 23.687 1.00 97.44 83 GLN A C 1
ATOM 621 O O . GLN A 1 83 ? -12.368 2.582 24.154 1.00 97.44 83 GLN A O 1
ATOM 626 N N . GLN A 1 84 ? -10.282 2.039 23.532 1.00 98.00 84 GLN A N 1
ATOM 627 C CA . GLN A 1 84 ? -9.708 3.375 23.727 1.00 98.00 84 GLN A CA 1
ATOM 628 C C . GLN A 1 84 ? -9.738 4.224 22.452 1.00 98.00 84 GLN A C 1
ATOM 630 O O . GLN A 1 84 ? -9.462 5.422 22.516 1.00 98.00 84 GLN A O 1
ATOM 635 N N . TRP A 1 85 ? -10.067 3.626 21.307 1.00 97.56 85 TRP A N 1
ATOM 636 C CA . TRP A 1 85 ? -10.227 4.351 20.060 1.00 97.56 85 TRP A CA 1
ATOM 637 C C . TRP A 1 85 ? -11.610 5.002 19.989 1.00 97.56 85 TRP A C 1
ATOM 639 O O . TRP A 1 85 ? -12.609 4.431 20.418 1.00 97.56 85 TRP A O 1
ATOM 649 N N . GLN A 1 86 ? -11.669 6.213 19.431 1.00 96.88 86 GLN A N 1
ATOM 650 C CA . GLN A 1 86 ? -12.939 6.901 19.165 1.00 96.88 86 GLN A CA 1
ATOM 651 C C . GLN A 1 86 ? -13.704 6.262 17.996 1.00 96.88 86 GLN A C 1
ATOM 653 O O . GLN A 1 86 ? -14.933 6.279 17.984 1.00 96.88 86 GLN A O 1
ATOM 658 N N . HIS A 1 87 ? -12.967 5.676 17.052 1.00 96.06 87 HIS A N 1
ATOM 659 C CA . HIS A 1 87 ? -13.463 4.987 15.863 1.00 96.06 87 HIS A CA 1
ATOM 660 C C . HIS A 1 87 ? -12.677 3.691 15.676 1.00 96.06 87 HIS A C 1
ATOM 662 O O . HIS A 1 87 ? -11.506 3.635 16.054 1.00 96.06 87 HIS A O 1
ATOM 668 N N . GLU A 1 88 ? -13.288 2.662 15.092 1.00 97.00 88 GLU A N 1
ATOM 669 C CA . GLU A 1 88 ? -12.607 1.382 14.883 1.00 97.00 88 GLU A CA 1
ATOM 670 C C . GLU A 1 88 ? -11.319 1.594 14.048 1.00 97.00 88 GLU A C 1
ATOM 672 O O . GLU A 1 88 ? -11.371 2.205 12.975 1.00 97.00 88 GLU A O 1
ATOM 677 N N . PRO A 1 89 ? -10.143 1.116 14.509 1.00 97.62 89 PRO A N 1
ATOM 678 C CA . PRO A 1 89 ? -8.831 1.516 13.975 1.00 97.62 89 PRO A CA 1
ATOM 679 C C . PRO A 1 89 ? -8.629 1.192 12.488 1.00 97.62 89 PRO A C 1
ATOM 681 O O . PRO A 1 89 ? -7.841 1.850 11.812 1.00 97.62 89 PRO A O 1
ATOM 684 N N . PHE A 1 90 ? -9.359 0.200 11.975 1.00 97.94 90 PHE A N 1
ATOM 685 C CA . PHE A 1 90 ? -9.313 -0.242 10.581 1.00 97.94 90 PHE A CA 1
ATOM 686 C C . PHE A 1 90 ? -10.611 0.077 9.812 1.00 97.94 90 PHE A C 1
ATOM 688 O O . PHE A 1 90 ? -10.900 -0.547 8.799 1.00 97.94 90 PHE A O 1
ATOM 695 N N . GLU A 1 91 ? -11.438 1.028 10.260 1.00 96.56 91 GLU A N 1
ATOM 696 C CA . GLU A 1 91 ? -12.672 1.408 9.542 1.00 96.56 91 GLU A CA 1
ATOM 697 C C . GLU A 1 91 ? -12.414 2.399 8.389 1.00 96.56 91 GLU A C 1
ATOM 699 O O . GLU A 1 91 ? -13.164 2.447 7.406 1.00 96.56 91 GLU A O 1
ATOM 704 N N . ALA A 1 92 ? -11.302 3.140 8.469 1.00 96.19 92 ALA A N 1
ATOM 705 C CA . ALA A 1 92 ? -10.950 4.227 7.554 1.00 96.19 92 ALA A CA 1
ATOM 706 C C . ALA A 1 92 ? -12.084 5.262 7.413 1.00 96.19 92 ALA A C 1
ATOM 708 O O . ALA A 1 92 ? -12.625 5.472 6.321 1.00 96.19 92 ALA A O 1
ATOM 709 N N . LEU A 1 93 ? -12.451 5.878 8.541 1.00 94.56 93 LEU A N 1
ATOM 710 C CA . LEU A 1 93 ? -13.494 6.896 8.639 1.00 94.56 93 LEU A CA 1
ATOM 711 C C . LEU A 1 93 ? -12.946 8.298 8.322 1.00 94.56 93 LEU A C 1
ATOM 713 O O . LEU A 1 93 ? -11.852 8.660 8.751 1.00 94.56 93 LEU A O 1
ATOM 717 N N . ILE A 1 94 ? -13.732 9.085 7.585 1.00 92.62 94 ILE A N 1
ATOM 718 C CA . ILE A 1 94 ? -13.518 10.521 7.384 1.00 92.62 94 ILE A CA 1
ATOM 719 C C . ILE A 1 94 ? -14.664 11.237 8.094 1.00 92.62 94 ILE A C 1
ATOM 721 O O . ILE A 1 94 ? -15.824 11.043 7.724 1.00 92.62 94 ILE A O 1
ATOM 725 N N . ASP A 1 95 ? -14.336 12.041 9.100 1.00 86.88 95 ASP A N 1
ATOM 726 C CA . ASP A 1 95 ? -15.322 12.821 9.846 1.00 86.88 95 ASP A CA 1
ATOM 727 C C . ASP A 1 95 ? -15.862 14.001 9.025 1.00 86.88 95 ASP A C 1
ATOM 729 O O . ASP A 1 95 ? -15.236 14.461 8.064 1.00 86.88 95 ASP A O 1
ATOM 733 N N . ALA A 1 96 ? -17.056 14.459 9.405 1.00 76.81 96 ALA A N 1
ATOM 734 C CA . ALA A 1 96 ? -17.785 15.545 8.751 1.00 76.81 96 ALA A CA 1
ATOM 735 C C . ALA A 1 96 ? -17.306 16.944 9.168 1.00 76.81 96 ALA A C 1
ATOM 737 O O . ALA A 1 96 ? -16.931 17.126 10.349 1.00 76.81 96 ALA A O 1
#

Secondary structure (DSSP, 8-state):
-PPPPPPPHHHHHHHHHHTS--BTT--TTHHHHHHHHHHTTT-EEEEEEETTEEEEEEE-S-S-SPPP-------B-----GGG-SS-TTS-----

pLDDT: mean 93.9, std 11.36, range [38.22, 98.62]

Foldseek 3Di:
DDDPDDDDPVLVLVLVLLLQQQAPQRLSCNVVVVCVVLVVVPWDKAWDDDPSHTDIDTDDDDPPDDDDDDDDDSHDHDPPPQVPDPDRRSNSDDDD